Protein AF-A0A221KDC5-F1 (afdb_monomer_lite)

Secondary structure (DSSP, 8-state):
-TTHHHH--TTS-HHHHHHHSTT--HHHHHHHHHTTSS---TTHHHHHHHHT--HHHHHHHHHHHHHHS-HHHHHHHHHHHHHHHS-HHHHHHHHHHHHT--SHHHHHHHHHHHHHHHHHHHHHHHHHHHHHHHTT-

Foldseek 3Di:
DVVCLVPDDPPAAPVVSVVPDPPDDPVVVVVCVVVVSDDDDPCVVVVVVVRVPDVVVLLVLLLVLLVVFALVLLLVLQLVLLPVQDDPVRSVVSNVCSVPDPHSVSSSVSSNVVLVVCCVPPNVVSSNVSSVSSVVD

Radius of gyration: 20.61 Å; chains: 1; bounding box: 42×29×54 Å

Organism: Vitreoscilla filiformis (NCBI:txid63)

pLDDT: mean 82.82, std 13.45, range [44.53, 97.06]

Structure (mmCIF, N/CA/C/O backbone):
data_AF-A0A221KDC5-F1
#
_entry.id   AF-A0A221KDC5-F1
#
loop_
_atom_site.group_PDB
_atom_site.id
_atom_site.type_symbol
_atom_site.label_atom_id
_atom_site.label_alt_id
_atom_site.label_comp_id
_atom_site.label_asym_id
_atom_site.label_entity_id
_atom_site.label_seq_id
_atom_site.pdbx_PDB_ins_code
_atom_site.Cartn_x
_atom_site.Cartn_y
_atom_site.Cartn_z
_atom_site.occupancy
_atom_site.B_iso_or_equiv
_atom_site.auth_seq_id
_atom_site.auth_comp_id
_atom_site.auth_asym_id
_atom_site.auth_atom_id
_atom_site.pdbx_PDB_model_num
ATOM 1 N N . MET A 1 1 ? -16.734 -0.775 35.713 1.00 58.22 1 MET A N 1
ATOM 2 C CA . MET A 1 1 ? -17.643 -1.828 35.189 1.00 58.22 1 MET A CA 1
ATOM 3 C C . MET A 1 1 ? -19.004 -1.351 34.674 1.00 58.22 1 MET A C 1
ATOM 5 O O . MET A 1 1 ? -19.246 -1.497 33.485 1.00 58.22 1 MET A O 1
ATOM 9 N N . ARG A 1 2 ? -19.913 -0.793 35.498 1.00 62.47 2 ARG A N 1
ATOM 10 C CA . ARG A 1 2 ? -21.333 -0.603 35.100 1.00 62.47 2 ARG A CA 1
ATOM 11 C C . ARG A 1 2 ? -21.575 0.329 33.903 1.00 62.47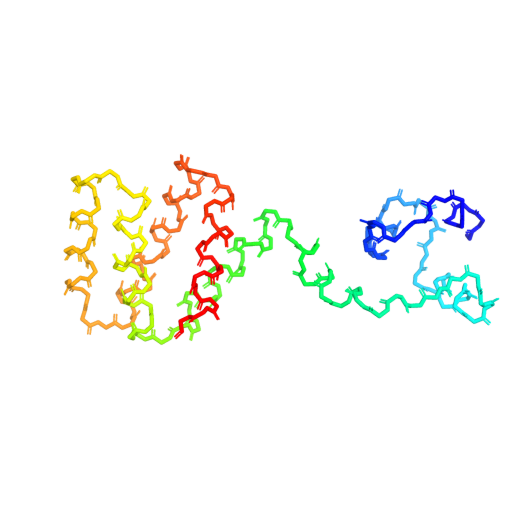 2 ARG A C 1
ATOM 13 O O . ARG A 1 2 ? -22.581 0.180 33.230 1.00 62.47 2 ARG A O 1
ATOM 20 N N . ASN A 1 3 ? -20.657 1.254 33.629 1.00 67.81 3 ASN A N 1
ATOM 21 C CA . ASN A 1 3 ? -20.786 2.176 32.501 1.00 67.81 3 ASN A CA 1
ATOM 22 C C . ASN A 1 3 ? -20.502 1.496 31.148 1.00 67.81 3 ASN A C 1
ATOM 24 O O . ASN A 1 3 ? -21.113 1.847 30.150 1.00 67.81 3 ASN A O 1
ATOM 28 N N . LEU A 1 4 ? -19.627 0.482 31.116 1.00 76.50 4 LEU A N 1
ATOM 29 C CA . LEU A 1 4 ? -19.262 -0.193 29.869 1.00 76.50 4 LEU A CA 1
ATOM 30 C C . LEU A 1 4 ? -20.437 -0.997 29.299 1.00 76.50 4 LEU A C 1
ATOM 32 O O . LEU A 1 4 ? -20.731 -0.879 28.119 1.00 76.50 4 LEU A O 1
ATOM 36 N N . LEU A 1 5 ? -21.165 -1.729 30.147 1.00 76.31 5 LEU A N 1
ATOM 37 C CA . LEU A 1 5 ? -22.351 -2.497 29.736 1.00 76.31 5 LEU A CA 1
ATOM 38 C C . LEU A 1 5 ? -23.483 -1.637 29.160 1.00 76.31 5 LEU A C 1
ATOM 40 O O . LEU A 1 5 ? -24.334 -2.155 28.450 1.00 76.31 5 LEU A O 1
ATOM 44 N N . LEU A 1 6 ? -23.515 -0.341 29.479 1.00 77.25 6 LEU A N 1
ATOM 45 C CA . LEU A 1 6 ? -24.539 0.575 28.973 1.00 77.25 6 LEU A CA 1
ATOM 46 C C . LEU A 1 6 ? -24.206 1.133 27.585 1.00 77.25 6 LEU A C 1
ATOM 48 O O . LEU A 1 6 ? -25.093 1.665 26.926 1.00 77.25 6 LEU A O 1
ATOM 52 N N . VAL A 1 7 ? -22.939 1.065 27.171 1.00 73.88 7 VAL A N 1
ATOM 53 C CA . VAL A 1 7 ? -22.426 1.773 25.987 1.00 73.88 7 VAL A CA 1
ATOM 54 C C . VAL A 1 7 ? -21.859 0.807 24.945 1.00 73.88 7 VAL A C 1
ATOM 56 O O . VAL A 1 7 ? -21.871 1.119 23.757 1.00 73.88 7 VAL A O 1
ATOM 59 N N . ILE A 1 8 ? -21.378 -0.364 25.372 1.00 76.88 8 ILE A N 1
ATOM 60 C CA . ILE A 1 8 ? -20.744 -1.342 24.490 1.00 76.88 8 ILE A CA 1
ATOM 61 C C . ILE A 1 8 ? -21.721 -1.846 23.422 1.00 76.88 8 ILE A C 1
ATOM 63 O O . ILE A 1 8 ? -22.851 -2.236 23.712 1.00 76.88 8 ILE A O 1
ATOM 67 N N . ASN A 1 9 ? -21.259 -1.852 22.175 1.00 76.81 9 ASN A N 1
ATOM 68 C CA . ASN A 1 9 ? -21.937 -2.487 21.055 1.00 76.81 9 ASN A CA 1
ATOM 69 C C . ASN A 1 9 ? -20.924 -3.225 20.166 1.00 76.81 9 ASN A C 1
ATOM 71 O O . ASN A 1 9 ? -19.710 -3.099 20.339 1.00 76.81 9 ASN A O 1
ATOM 75 N N . ASP A 1 10 ? -21.437 -3.998 19.215 1.00 72.25 10 ASP A N 1
ATOM 76 C CA . ASP A 1 10 ? -20.663 -4.787 18.250 1.00 72.25 10 ASP A CA 1
ATOM 77 C C . ASP A 1 10 ? -20.015 -3.949 17.133 1.00 72.25 10 ASP A C 1
ATOM 79 O O . ASP A 1 10 ? -19.211 -4.458 16.355 1.00 72.25 10 ASP A O 1
ATOM 83 N N . SER A 1 11 ? -20.345 -2.658 17.049 1.00 68.88 11 SER A N 1
ATOM 84 C CA . SER A 1 11 ? -19.923 -1.775 15.961 1.00 68.88 11 SER A CA 1
ATOM 85 C C . SER A 1 11 ? -18.513 -1.207 16.152 1.00 68.88 11 SER A C 1
ATOM 87 O O . SER A 1 11 ? -17.970 -0.611 15.224 1.00 68.88 11 SER A O 1
ATOM 89 N N . GLN A 1 12 ? -17.920 -1.354 17.341 1.00 75.62 12 GLN A N 1
ATOM 90 C CA . GLN A 1 12 ? -16.572 -0.871 17.656 1.00 75.62 12 GLN A CA 1
ATOM 91 C C . GLN A 1 12 ? -15.756 -1.948 18.385 1.00 75.62 12 GLN A C 1
ATOM 93 O O . GLN A 1 12 ? -16.302 -2.694 19.204 1.00 75.62 12 GLN A O 1
ATOM 98 N N . PRO A 1 13 ? -14.440 -2.032 18.132 1.00 69.44 13 PRO A N 1
ATOM 99 C CA . PRO A 1 13 ? -13.584 -3.030 18.759 1.00 69.44 13 PRO A CA 1
ATOM 100 C C . PRO A 1 13 ? -13.336 -2.732 20.249 1.00 69.44 13 PRO A C 1
ATOM 102 O O . PRO A 1 13 ? -13.438 -1.601 20.715 1.00 69.44 13 PRO A O 1
ATOM 105 N N . ILE A 1 14 ? -12.968 -3.759 21.021 1.00 74.62 14 ILE A N 1
ATOM 106 C CA . ILE A 1 14 ? -12.848 -3.659 22.490 1.00 74.62 14 ILE A CA 1
ATOM 107 C C . ILE A 1 14 ? -11.828 -2.614 22.975 1.00 74.62 14 ILE A C 1
ATOM 109 O O . ILE A 1 14 ? -12.044 -1.966 23.994 1.00 74.62 14 ILE A O 1
ATOM 113 N N . ASN A 1 15 ? -10.743 -2.412 22.225 1.00 76.50 15 ASN A N 1
ATOM 114 C CA . ASN A 1 15 ? -9.710 -1.417 22.518 1.00 76.50 15 ASN A CA 1
ATOM 115 C C . ASN A 1 15 ? -10.246 0.017 22.414 1.00 76.50 15 ASN A C 1
ATOM 117 O O . ASN A 1 15 ? -9.917 0.849 23.251 1.00 76.50 15 ASN A O 1
ATOM 121 N N . TYR A 1 16 ? -11.130 0.287 21.449 1.00 78.75 16 TYR A N 1
ATOM 122 C CA . TYR A 1 16 ? -11.798 1.584 21.340 1.00 78.75 16 TYR A CA 1
ATOM 123 C C . TYR A 1 16 ? -12.589 1.910 22.612 1.00 78.75 16 TYR A C 1
ATOM 125 O O . TYR A 1 16 ? -12.554 3.038 23.106 1.00 78.75 16 TYR A O 1
ATOM 133 N N . TRP A 1 17 ? -13.283 0.915 23.170 1.00 80.69 17 TRP A N 1
ATOM 134 C CA . TRP A 1 17 ? -14.060 1.097 24.390 1.00 80.69 17 TRP A CA 1
ATOM 135 C C . TRP A 1 17 ? -13.179 1.334 25.614 1.00 80.69 17 TRP A C 1
ATOM 137 O O . TRP A 1 17 ? -13.497 2.234 26.392 1.00 80.69 17 TRP A O 1
ATOM 147 N N . LEU A 1 18 ? -12.072 0.591 25.744 1.00 81.38 18 LEU A N 1
ATOM 148 C CA . LEU A 1 18 ? -11.077 0.767 26.810 1.00 81.38 18 LEU A CA 1
ATOM 149 C C . LEU A 1 18 ? -10.495 2.190 26.835 1.00 81.38 18 LEU A C 1
ATOM 151 O O . LEU A 1 18 ? -10.356 2.762 27.914 1.00 81.38 18 LEU A O 1
ATOM 155 N N . ASP A 1 19 ? -10.250 2.789 25.667 1.00 79.75 19 ASP A N 1
ATOM 156 C CA . ASP A 1 19 ? -9.761 4.172 25.566 1.00 79.75 19 ASP A CA 1
ATOM 157 C C . ASP A 1 19 ? -10.863 5.221 25.799 1.00 79.75 19 ASP A C 1
ATOM 159 O O . ASP A 1 19 ? -10.620 6.296 26.356 1.00 79.75 19 ASP A O 1
ATOM 163 N N . SER A 1 20 ? -12.094 4.929 25.372 1.00 77.50 20 SER A N 1
ATOM 164 C CA . SER A 1 20 ? -13.199 5.898 25.372 1.00 77.50 20 SER A CA 1
ATOM 165 C C . SER A 1 20 ? -13.897 6.036 26.726 1.00 77.50 20 SER A C 1
ATOM 167 O O . SER A 1 20 ? -14.471 7.086 27.031 1.00 77.50 20 SER A O 1
ATOM 169 N N . VAL A 1 21 ? -13.873 4.995 27.561 1.00 79.81 21 VAL A N 1
ATOM 170 C CA . VAL A 1 21 ? -14.565 4.984 28.854 1.00 79.81 21 VAL A CA 1
ATOM 171 C C . VAL A 1 21 ? -13.540 5.075 29.979 1.00 79.81 21 VAL A C 1
ATOM 173 O O . VAL A 1 21 ? -12.708 4.199 30.178 1.00 79.81 21 VAL A O 1
ATOM 176 N N . ARG A 1 22 ? -13.605 6.144 30.777 1.00 75.31 22 ARG A N 1
ATOM 177 C CA . ARG A 1 22 ? -12.674 6.317 31.901 1.00 75.31 22 ARG A CA 1
ATOM 178 C C . ARG A 1 22 ? -12.931 5.286 33.002 1.00 75.31 22 ARG A C 1
ATOM 180 O O . ARG A 1 22 ? -14.061 5.148 33.472 1.00 75.31 22 ARG A O 1
ATOM 187 N N . GLY A 1 23 ? -11.858 4.654 33.480 1.00 75.38 23 GLY A N 1
ATOM 188 C CA . GLY A 1 23 ? -11.887 3.776 34.656 1.00 75.38 23 GLY A CA 1
ATOM 189 C C . GLY A 1 23 ? -12.315 2.337 34.367 1.00 75.38 23 GLY A C 1
ATOM 190 O O . GLY A 1 23 ? -12.896 1.694 35.241 1.00 75.38 23 GLY A O 1
ATOM 191 N N . ILE A 1 24 ? -12.065 1.852 33.152 1.00 80.94 24 ILE A N 1
ATOM 192 C CA . ILE A 1 24 ? -12.119 0.428 32.816 1.00 80.94 24 ILE A CA 1
ATOM 193 C C . ILE A 1 24 ? -10.737 -0.072 32.404 1.00 80.94 24 ILE A C 1
ATOM 195 O O . ILE A 1 24 ? -9.913 0.676 31.886 1.00 80.94 24 ILE A O 1
ATOM 199 N N . SER A 1 25 ? -10.500 -1.343 32.682 1.00 79.69 25 SER A N 1
ATOM 200 C CA . SER A 1 25 ? -9.266 -2.079 32.443 1.00 79.69 25 SER A CA 1
ATOM 201 C C . SER A 1 25 ? -9.572 -3.400 31.739 1.00 79.69 25 SER A C 1
ATOM 203 O O . SER A 1 25 ? -10.722 -3.836 31.692 1.00 79.69 25 SER A O 1
ATOM 205 N N . GLU A 1 26 ? -8.545 -4.066 31.216 1.00 78.38 26 GLU A N 1
ATOM 206 C CA . GLU A 1 26 ? -8.683 -5.397 30.605 1.00 78.38 26 GLU A CA 1
ATOM 207 C C . GLU A 1 26 ? -9.295 -6.416 31.579 1.00 78.38 26 GLU A C 1
ATOM 209 O O . GLU A 1 26 ? -10.191 -7.167 31.202 1.00 78.38 26 GLU A O 1
ATOM 214 N N . SER A 1 27 ? -8.935 -6.337 32.864 1.00 79.19 27 SER A N 1
ATOM 215 C CA . SER A 1 27 ? -9.505 -7.166 33.933 1.00 79.19 27 SER A CA 1
ATOM 216 C C . SER A 1 27 ? -11.026 -7.029 34.060 1.00 79.19 27 SER A C 1
ATOM 218 O O . SER A 1 27 ? -11.706 -7.963 34.489 1.00 79.19 27 SER A O 1
ATOM 220 N N . ASP A 1 28 ? -11.587 -5.869 33.700 1.00 82.12 28 ASP A N 1
ATOM 221 C CA . ASP A 1 28 ? -13.034 -5.675 33.702 1.00 82.12 28 ASP A CA 1
ATOM 222 C C . ASP A 1 28 ? -13.706 -6.442 32.551 1.00 82.12 28 ASP A C 1
ATOM 224 O O . ASP A 1 28 ? -14.826 -6.920 32.707 1.00 82.12 28 ASP A O 1
ATOM 228 N N . ILE A 1 29 ? -13.033 -6.587 31.407 1.00 82.19 29 ILE A N 1
ATOM 229 C CA . ILE A 1 29 ? -13.537 -7.342 30.252 1.00 82.19 29 ILE A CA 1
ATOM 230 C C . ILE A 1 29 ? -13.586 -8.834 30.572 1.00 82.19 29 ILE A C 1
ATOM 232 O O . ILE A 1 29 ? -14.600 -9.483 30.311 1.00 82.19 29 ILE A O 1
ATOM 236 N N . ASP A 1 30 ? -12.532 -9.352 31.203 1.00 83.00 30 ASP A N 1
ATOM 237 C CA . ASP A 1 30 ? -12.455 -10.753 31.626 1.00 83.00 30 ASP A CA 1
ATOM 238 C C . ASP A 1 30 ? -13.584 -11.110 32.596 1.00 83.00 30 ASP A C 1
ATOM 240 O O . ASP A 1 30 ? -14.217 -12.160 32.470 1.00 83.00 30 ASP A O 1
ATOM 244 N N . LEU A 1 31 ? -13.899 -10.208 33.530 1.00 84.31 31 LEU A N 1
ATOM 245 C CA . LEU A 1 31 ? -15.028 -10.377 34.442 1.00 84.31 31 LEU A CA 1
ATOM 246 C C . LEU A 1 31 ? -16.375 -10.396 33.709 1.00 84.31 31 LEU A C 1
ATOM 248 O O . LEU A 1 31 ? -17.240 -11.193 34.066 1.00 84.31 31 LEU A O 1
ATOM 252 N N . LEU A 1 32 ? -16.572 -9.557 32.688 1.00 84.06 32 LEU A N 1
ATOM 253 C CA . LEU A 1 32 ? -17.822 -9.537 31.916 1.00 84.06 32 LEU A CA 1
ATOM 254 C C . LEU A 1 32 ? -18.006 -10.804 31.074 1.00 84.06 32 LEU A C 1
ATOM 256 O O . LEU A 1 32 ? -19.123 -11.316 30.995 1.00 84.06 32 LEU A O 1
ATOM 260 N N . LEU A 1 33 ? -16.923 -11.328 30.496 1.00 83.94 33 LEU A N 1
ATOM 261 C CA . LEU A 1 33 ? -16.918 -12.613 29.793 1.00 83.94 33 LEU A CA 1
ATOM 262 C C . LEU A 1 33 ? -17.201 -13.768 30.757 1.00 83.94 33 LEU A C 1
ATOM 264 O O . LEU A 1 33 ? -18.064 -14.600 30.487 1.00 83.94 33 LEU A O 1
ATOM 268 N N . ALA A 1 34 ? -16.531 -13.791 31.913 1.00 84.50 34 ALA A N 1
ATOM 269 C CA . ALA A 1 34 ? -16.738 -14.813 32.938 1.00 84.50 34 ALA A CA 1
ATOM 270 C C . ALA A 1 34 ? -18.170 -14.805 33.501 1.00 84.50 34 ALA A C 1
ATOM 272 O O . ALA A 1 34 ? -18.688 -15.848 33.896 1.00 84.50 34 ALA A O 1
ATOM 273 N N . GLN A 1 35 ? -18.817 -13.637 33.525 1.00 86.50 35 GLN A N 1
ATOM 274 C CA . GLN A 1 35 ? -20.213 -13.475 33.935 1.00 86.50 35 GLN A CA 1
ATOM 275 C C . GLN A 1 35 ? -21.221 -13.684 32.793 1.00 86.50 35 GLN A C 1
ATOM 277 O O . GLN A 1 35 ? -22.423 -13.607 33.044 1.00 86.50 35 GLN A O 1
ATOM 282 N N . GLY A 1 36 ? -20.767 -13.940 31.560 1.00 83.00 36 GLY A N 1
ATOM 283 C CA . GLY A 1 36 ? -21.634 -14.129 30.391 1.00 83.00 36 GLY A CA 1
ATOM 284 C C . GLY A 1 36 ? -22.433 -12.881 30.004 1.00 83.00 36 GLY A C 1
ATOM 285 O O . GLY A 1 36 ? -23.490 -12.988 29.391 1.00 83.00 36 GLY A O 1
ATOM 286 N N . LEU A 1 37 ? -21.967 -11.693 30.399 1.00 82.50 37 LEU A N 1
ATOM 287 C CA . LEU A 1 37 ? -22.637 -10.421 30.106 1.00 82.50 37 LEU A CA 1
ATOM 288 C C . LEU A 1 37 ? -22.275 -9.877 28.719 1.00 82.50 37 LEU A C 1
ATOM 290 O O . LEU A 1 37 ? -22.975 -9.013 28.197 1.00 82.50 37 LEU A O 1
ATOM 294 N N . ILE A 1 38 ? -21.182 -10.377 28.144 1.00 81.06 38 ILE A N 1
ATOM 295 C CA . ILE A 1 38 ? -20.745 -10.135 26.770 1.00 81.06 38 ILE A CA 1
ATOM 296 C C . ILE A 1 38 ? -20.231 -11.451 26.184 1.00 81.06 38 ILE A C 1
ATOM 298 O O . ILE A 1 38 ? -19.769 -12.319 26.924 1.00 81.06 38 ILE A O 1
ATOM 302 N N . GLU A 1 39 ? -20.262 -11.580 24.860 1.00 79.31 39 GLU A N 1
ATOM 303 C CA . GLU A 1 39 ? -19.739 -12.748 24.150 1.00 79.31 39 GLU A CA 1
ATOM 304 C C . GLU A 1 39 ? -18.749 -12.326 23.055 1.00 79.31 39 GLU A C 1
ATOM 306 O O . GLU A 1 39 ? -18.917 -11.271 22.430 1.00 79.31 39 GLU A O 1
ATOM 311 N N . PRO A 1 40 ? -17.707 -13.133 22.793 1.00 70.69 40 PRO A N 1
ATOM 312 C CA . PRO A 1 40 ? -16.821 -12.902 21.667 1.00 70.69 40 PRO A CA 1
ATOM 313 C C . PRO A 1 40 ? -17.575 -13.169 20.360 1.00 70.69 40 PRO A C 1
ATOM 315 O O . PRO A 1 40 ? -17.910 -14.305 20.030 1.00 70.69 40 PRO A O 1
ATOM 318 N N . VAL A 1 41 ? -17.820 -12.114 19.585 1.00 69.75 41 VAL A N 1
ATOM 319 C CA . VAL A 1 41 ? -18.426 -12.245 18.257 1.00 69.75 41 VAL A CA 1
ATOM 320 C C . VAL A 1 41 ? -17.383 -12.825 17.297 1.00 69.75 41 VAL A C 1
ATOM 322 O O . VAL A 1 41 ? -16.386 -12.172 16.971 1.00 69.75 41 VAL A O 1
ATOM 325 N N . ALA A 1 42 ? -17.606 -14.059 16.837 1.00 54.81 42 ALA A N 1
ATOM 326 C CA . ALA A 1 42 ? -16.795 -14.706 15.808 1.00 54.81 42 ALA A CA 1
ATOM 327 C C . ALA A 1 42 ? -16.914 -13.914 14.491 1.00 54.81 42 ALA A C 1
ATOM 329 O O . ALA A 1 42 ? -17.902 -14.003 13.769 1.00 54.81 42 ALA A O 1
ATOM 330 N N . GLY A 1 43 ? -15.917 -13.066 14.237 1.00 53.66 43 GLY A N 1
ATOM 331 C CA . GLY A 1 43 ? -15.916 -12.032 13.194 1.00 53.66 43 GLY A CA 1
ATOM 332 C C . GLY A 1 43 ? -15.138 -10.781 13.617 1.00 53.66 43 GLY A C 1
ATOM 333 O O . GLY A 1 43 ? -14.591 -10.067 12.775 1.00 53.66 43 GLY A O 1
ATOM 334 N N . ALA A 1 44 ? -14.981 -10.576 14.930 1.00 51.53 44 ALA A N 1
ATOM 335 C CA . ALA A 1 44 ? -14.221 -9.476 15.515 1.00 51.53 44 ALA A CA 1
ATOM 336 C C . ALA A 1 44 ? -12.720 -9.512 15.185 1.00 51.53 44 ALA A C 1
ATOM 338 O O . ALA A 1 44 ? -12.057 -8.492 15.296 1.00 51.53 44 ALA A O 1
ATOM 339 N N . GLU A 1 45 ? -12.159 -10.645 14.763 1.00 48.88 45 GLU A N 1
ATOM 340 C CA . GLU A 1 45 ? -10.738 -10.751 14.396 1.00 48.88 45 GLU A CA 1
ATOM 341 C C . GLU A 1 45 ? -10.457 -10.214 12.984 1.00 48.88 45 GLU A C 1
ATOM 343 O O . GLU A 1 45 ? -9.465 -9.520 12.758 1.00 48.88 45 GLU A O 1
ATOM 348 N N . VAL A 1 46 ? -11.405 -10.420 12.064 1.00 47.47 46 VAL A N 1
ATOM 349 C CA . VAL A 1 46 ? -11.412 -9.790 10.734 1.00 47.47 46 VAL A CA 1
ATOM 350 C C . VAL A 1 46 ? -11.736 -8.299 10.872 1.00 47.47 46 VAL A C 1
ATOM 352 O O . VAL A 1 46 ? -11.073 -7.462 10.264 1.00 47.47 46 VAL A O 1
ATOM 355 N N . ALA A 1 47 ? -12.683 -7.943 11.748 1.00 46.72 47 ALA A N 1
ATOM 356 C CA . ALA A 1 47 ? -12.983 -6.549 12.064 1.00 46.72 47 ALA A CA 1
ATOM 357 C C . ALA A 1 47 ? -11.837 -5.847 12.815 1.00 46.72 47 ALA A C 1
ATOM 359 O O . ALA A 1 47 ? -11.614 -4.674 12.570 1.00 46.72 47 ALA A O 1
ATOM 360 N N . ARG A 1 48 ? -11.053 -6.530 13.665 1.00 47.97 48 ARG A N 1
ATOM 361 C CA . ARG A 1 48 ? -9.846 -5.978 14.318 1.00 47.97 48 ARG A CA 1
ATOM 362 C C . ARG A 1 48 ? -8.745 -5.667 13.310 1.00 47.97 48 ARG A C 1
ATOM 364 O O . ARG A 1 48 ? -8.109 -4.629 13.443 1.00 47.97 48 ARG A O 1
ATOM 371 N N . HIS A 1 49 ? -8.564 -6.512 12.294 1.00 46.78 49 HIS A N 1
ATOM 372 C CA . HIS A 1 49 ? -7.650 -6.224 11.184 1.00 46.78 49 HIS A CA 1
ATOM 373 C C . HIS A 1 49 ? -8.096 -5.013 10.350 1.00 46.78 49 HIS A C 1
ATOM 375 O O . HIS A 1 49 ? -7.252 -4.282 9.845 1.00 46.78 49 HIS A O 1
ATOM 381 N N . LEU A 1 50 ? -9.407 -4.776 10.230 1.00 48.88 50 LEU A N 1
ATOM 382 C CA . LEU A 1 50 ? -9.969 -3.651 9.473 1.00 48.88 50 LEU A CA 1
ATOM 383 C C . LEU A 1 50 ? -10.123 -2.360 10.307 1.00 48.88 50 LEU A C 1
ATOM 385 O O . LEU A 1 50 ? -10.008 -1.266 9.767 1.00 48.88 50 LEU A O 1
ATOM 389 N N . ALA A 1 51 ? -10.363 -2.467 11.616 1.00 44.53 51 ALA A N 1
ATOM 390 C CA . ALA A 1 51 ? -10.630 -1.350 12.529 1.00 44.53 51 ALA A CA 1
ATOM 391 C C . ALA A 1 51 ? -9.361 -0.757 13.158 1.00 44.53 51 ALA A C 1
ATOM 393 O O . ALA A 1 51 ? -9.422 0.303 13.775 1.00 44.53 51 ALA A O 1
ATOM 394 N N . HIS A 1 52 ? -8.203 -1.403 12.984 1.00 47.03 52 HIS A N 1
ATOM 395 C CA . HIS A 1 52 ? -6.917 -0.807 13.342 1.00 47.03 52 HIS A CA 1
ATOM 396 C C . HIS A 1 52 ? -6.446 0.260 12.350 1.00 47.03 52 HIS A C 1
ATOM 398 O O . HIS A 1 52 ? -5.379 0.811 12.583 1.00 47.03 52 HIS A O 1
ATOM 404 N N . ALA A 1 53 ? -7.203 0.570 11.291 1.00 54.16 53 ALA A N 1
ATOM 405 C CA . ALA A 1 53 ? -6.896 1.578 10.274 1.00 54.16 53 ALA A CA 1
ATOM 406 C C . ALA A 1 53 ? -7.048 3.017 10.810 1.00 54.16 53 ALA A C 1
ATOM 408 O O . ALA A 1 53 ? -7.914 3.789 10.391 1.00 54.16 53 ALA A O 1
ATOM 409 N N . THR A 1 54 ? -6.215 3.399 11.777 1.00 61.16 54 THR A N 1
ATOM 410 C CA . THR A 1 54 ? -5.897 4.812 11.959 1.00 61.16 54 THR A CA 1
ATOM 411 C C . THR A 1 54 ? -5.009 5.253 10.788 1.00 61.16 54 THR A C 1
ATOM 413 O O . THR A 1 54 ? -4.262 4.448 10.234 1.00 61.16 54 THR A O 1
ATOM 416 N N . PRO A 1 55 ? -5.041 6.531 10.376 1.00 60.25 55 PRO A N 1
ATOM 417 C CA . PRO A 1 55 ? -4.181 7.011 9.293 1.00 60.25 55 PRO A CA 1
ATOM 418 C C . PRO A 1 55 ? -2.690 6.679 9.486 1.00 60.25 55 PRO A C 1
ATOM 420 O O . PRO A 1 55 ? -1.969 6.457 8.512 1.00 60.25 55 PRO A O 1
ATOM 423 N N . ASP A 1 56 ? -2.239 6.611 10.741 1.00 70.75 56 ASP A N 1
ATOM 424 C CA . ASP A 1 56 ? -0.858 6.296 11.099 1.00 70.75 56 ASP A CA 1
ATOM 425 C C . ASP A 1 56 ? -0.518 4.803 10.955 1.00 70.75 56 ASP A C 1
ATOM 427 O O . ASP A 1 56 ? 0.602 4.474 10.551 1.00 70.75 56 ASP A O 1
ATOM 431 N N . SER A 1 57 ? -1.460 3.891 11.221 1.00 79.25 57 SER A N 1
ATOM 432 C CA . SER A 1 57 ? -1.238 2.448 11.060 1.00 79.25 57 SER A CA 1
ATOM 433 C C . SER A 1 57 ? -1.280 2.020 9.592 1.00 79.25 57 SER A C 1
ATOM 435 O O . SER A 1 57 ? -0.402 1.270 9.170 1.00 79.25 57 SER A O 1
ATOM 437 N N . ASP A 1 58 ? -2.206 2.566 8.793 1.00 84.25 58 ASP A N 1
ATOM 438 C CA . ASP A 1 58 ? -2.272 2.340 7.342 1.00 84.25 58 ASP A CA 1
ATOM 439 C C . ASP A 1 58 ? -0.957 2.793 6.685 1.00 84.25 58 ASP A C 1
ATOM 441 O O . ASP A 1 58 ? -0.364 2.103 5.855 1.00 84.25 58 ASP A O 1
ATOM 445 N N . TRP A 1 59 ? -0.440 3.950 7.107 1.00 85.38 59 TRP A N 1
ATOM 446 C CA . TRP A 1 59 ? 0.830 4.483 6.625 1.00 85.38 59 TRP A CA 1
ATOM 447 C C . TRP A 1 59 ? 2.028 3.593 6.981 1.00 85.38 59 TRP A C 1
ATOM 449 O O . TRP A 1 59 ? 2.897 3.354 6.137 1.00 85.38 59 TRP A O 1
ATOM 459 N N . ALA A 1 60 ? 2.092 3.098 8.220 1.00 87.62 60 ALA A N 1
ATOM 460 C CA . ALA A 1 60 ? 3.139 2.174 8.650 1.00 87.62 60 ALA A CA 1
ATOM 461 C C . ALA A 1 60 ? 3.055 0.838 7.893 1.00 87.62 60 ALA A C 1
ATOM 463 O O . ALA A 1 60 ? 4.070 0.347 7.394 1.00 87.62 60 ALA A O 1
ATOM 464 N N . GLN A 1 61 ? 1.844 0.301 7.734 1.00 89.81 61 GLN A N 1
ATOM 465 C CA . GLN A 1 61 ? 1.586 -0.945 7.022 1.00 89.81 61 GLN A CA 1
ATOM 466 C C . GLN A 1 61 ? 1.969 -0.849 5.544 1.00 89.81 61 GLN A C 1
ATOM 468 O O . GLN A 1 61 ? 2.640 -1.744 5.034 1.00 89.81 61 GLN A O 1
ATOM 473 N N . ALA A 1 62 ? 1.613 0.243 4.860 1.00 92.62 62 ALA A N 1
ATOM 474 C CA . ALA A 1 62 ? 1.991 0.462 3.466 1.00 92.62 62 ALA A CA 1
ATOM 475 C C . ALA A 1 62 ? 3.515 0.439 3.282 1.00 92.62 62 ALA A C 1
ATOM 477 O O . ALA A 1 62 ? 4.022 -0.234 2.385 1.00 92.62 62 ALA A O 1
ATOM 478 N N . LYS A 1 63 ? 4.263 1.121 4.161 1.00 94.12 63 LYS A N 1
ATOM 479 C CA . LYS A 1 63 ? 5.733 1.113 4.103 1.00 94.12 63 LYS A CA 1
ATOM 480 C C . LYS A 1 63 ? 6.320 -0.267 4.352 1.00 94.12 63 LYS A C 1
ATOM 482 O O . LYS A 1 63 ? 7.292 -0.632 3.695 1.00 94.12 63 LYS A O 1
ATOM 487 N N . GLN A 1 64 ? 5.760 -1.007 5.303 1.00 92.94 64 GLN A N 1
ATOM 488 C CA . GLN A 1 64 ? 6.225 -2.351 5.611 1.00 92.94 64 GLN A CA 1
ATOM 489 C C . GLN A 1 64 ? 5.964 -3.305 4.442 1.00 92.94 64 GLN A C 1
ATOM 491 O O . GLN A 1 64 ? 6.894 -3.961 3.986 1.00 92.94 64 GLN A O 1
ATOM 496 N N . LEU A 1 65 ? 4.762 -3.277 3.859 1.00 95.00 65 LEU A N 1
ATOM 497 C CA . LEU A 1 65 ? 4.439 -4.065 2.669 1.00 95.00 65 LEU A CA 1
ATOM 498 C C . LEU A 1 65 ? 5.355 -3.733 1.488 1.00 95.00 65 LEU A C 1
ATOM 500 O O . LEU A 1 65 ? 5.831 -4.655 0.838 1.00 95.00 65 LEU A O 1
ATOM 504 N N . ILE A 1 66 ? 5.678 -2.461 1.227 1.00 96.31 66 ILE A N 1
ATOM 505 C CA . ILE A 1 66 ? 6.659 -2.096 0.183 1.00 96.31 66 ILE A CA 1
ATOM 506 C C . ILE A 1 66 ? 8.013 -2.786 0.423 1.00 96.31 66 ILE A C 1
ATOM 508 O O . ILE A 1 66 ? 8.658 -3.248 -0.521 1.00 96.31 66 ILE A O 1
ATOM 512 N N . ASN A 1 67 ? 8.465 -2.849 1.676 1.00 94.56 67 ASN A N 1
ATOM 513 C CA . ASN A 1 67 ? 9.750 -3.455 2.014 1.00 94.56 67 ASN A CA 1
ATOM 514 C C . ASN A 1 67 ? 9.714 -4.984 1.889 1.00 94.56 67 ASN A C 1
ATOM 516 O O . ASN A 1 67 ? 10.670 -5.568 1.374 1.00 94.56 67 ASN A O 1
ATOM 520 N N . ASP A 1 68 ? 8.608 -5.606 2.290 1.00 93.00 68 ASP A N 1
ATOM 521 C CA . ASP A 1 68 ? 8.452 -7.062 2.317 1.00 93.00 68 ASP A CA 1
ATOM 522 C C . ASP A 1 68 ? 8.091 -7.643 0.936 1.00 93.00 68 ASP A C 1
ATOM 524 O O . ASP A 1 68 ? 8.436 -8.785 0.630 1.00 93.00 68 ASP A O 1
ATOM 528 N N . THR A 1 69 ? 7.459 -6.849 0.063 1.00 94.81 69 THR A N 1
ATOM 529 C CA . THR A 1 69 ? 7.066 -7.277 -1.288 1.00 94.81 69 THR A CA 1
ATOM 530 C C . THR A 1 69 ? 8.300 -7.530 -2.161 1.00 94.81 69 THR A C 1
ATOM 532 O O . THR A 1 69 ? 9.254 -6.740 -2.201 1.00 94.81 69 THR A O 1
ATOM 535 N N . GLY A 1 70 ? 8.285 -8.655 -2.881 1.00 92.69 70 GLY A N 1
ATOM 536 C CA . GLY A 1 70 ? 9.331 -9.031 -3.832 1.00 92.69 70 GLY A CA 1
ATOM 537 C C . GLY A 1 70 ? 9.356 -8.136 -5.076 1.00 92.69 70 GLY A C 1
ATOM 538 O O . GLY A 1 70 ? 8.373 -7.483 -5.411 1.00 92.69 70 GLY A O 1
ATOM 539 N N . TYR A 1 71 ? 10.483 -8.131 -5.796 1.00 94.12 71 TYR A N 1
ATOM 540 C CA . TYR A 1 71 ? 10.699 -7.248 -6.952 1.00 94.12 71 TYR A CA 1
ATOM 541 C C . TYR A 1 71 ? 9.591 -7.336 -8.013 1.00 94.12 71 TYR A C 1
ATOM 543 O O . TYR A 1 71 ? 9.045 -6.309 -8.398 1.00 94.12 71 TYR A O 1
ATOM 551 N N . VAL A 1 72 ? 9.249 -8.551 -8.458 1.00 95.19 72 VAL A N 1
ATOM 552 C CA . VAL A 1 72 ? 8.278 -8.772 -9.546 1.00 95.19 72 VAL A CA 1
ATOM 553 C C . VAL A 1 72 ? 6.888 -8.270 -9.151 1.00 95.19 72 VAL A C 1
ATOM 555 O O . VAL A 1 72 ? 6.310 -7.449 -9.853 1.00 95.19 72 VAL A O 1
ATOM 558 N N . ALA A 1 73 ? 6.401 -8.678 -7.977 1.00 94.50 73 ALA A N 1
ATOM 559 C CA . ALA A 1 73 ? 5.105 -8.248 -7.458 1.00 94.50 73 ALA A CA 1
ATOM 560 C C . ALA A 1 73 ? 5.031 -6.721 -7.279 1.00 94.50 73 ALA A C 1
ATOM 562 O O . ALA A 1 73 ? 4.063 -6.084 -7.692 1.00 94.50 73 ALA A O 1
ATOM 563 N N . LEU A 1 74 ? 6.082 -6.104 -6.724 1.00 96.06 74 LEU A N 1
ATOM 564 C CA . LEU A 1 74 ? 6.128 -4.653 -6.544 1.00 96.06 74 LEU A CA 1
ATOM 565 C C . LEU A 1 74 ? 6.159 -3.914 -7.892 1.00 96.06 74 LEU A C 1
ATOM 567 O O . LEU A 1 74 ? 5.513 -2.878 -8.039 1.00 96.06 74 LEU A O 1
ATOM 571 N N . TYR A 1 75 ? 6.876 -4.451 -8.880 1.00 96.31 75 TYR A N 1
ATOM 572 C CA . TYR A 1 75 ? 6.959 -3.894 -10.230 1.00 96.31 75 TYR A CA 1
ATOM 573 C C . TYR A 1 75 ? 5.588 -3.893 -10.913 1.00 96.31 75 TYR A C 1
ATOM 575 O O . TYR A 1 75 ? 5.156 -2.862 -11.439 1.00 96.31 75 TYR A O 1
ATOM 583 N N . ASP A 1 76 ? 4.880 -5.021 -10.854 1.00 95.75 76 ASP A N 1
ATOM 584 C CA . ASP A 1 76 ? 3.562 -5.178 -11.467 1.00 95.75 76 ASP A CA 1
ATOM 585 C C . ASP A 1 76 ? 2.535 -4.245 -10.817 1.00 95.75 76 ASP A C 1
ATOM 587 O O . ASP A 1 76 ? 1.813 -3.523 -11.516 1.00 95.75 76 ASP A O 1
ATOM 591 N N . VAL A 1 77 ? 2.522 -4.180 -9.480 1.00 95.94 77 VAL A N 1
ATOM 592 C CA . VAL A 1 77 ? 1.629 -3.282 -8.738 1.00 95.94 77 VAL A CA 1
ATOM 593 C C . VAL A 1 77 ? 1.907 -1.826 -9.093 1.00 95.94 77 VAL A C 1
ATOM 595 O O . VAL A 1 77 ? 0.973 -1.112 -9.447 1.00 95.94 77 VAL A O 1
ATOM 598 N N . LEU A 1 78 ? 3.159 -1.360 -9.051 1.00 95.06 78 LEU A N 1
ATOM 599 C CA . LEU A 1 78 ? 3.479 0.037 -9.373 1.00 95.06 78 LEU A CA 1
ATOM 600 C C . LEU A 1 78 ? 3.134 0.381 -10.826 1.00 95.06 78 LEU A C 1
ATOM 602 O O . LEU A 1 78 ? 2.595 1.456 -11.091 1.00 95.06 78 LEU A O 1
ATOM 606 N N . THR A 1 79 ? 3.375 -0.538 -11.760 1.00 93.62 79 THR A N 1
ATOM 607 C CA . THR A 1 79 ? 3.032 -0.343 -13.174 1.00 93.62 79 THR A CA 1
ATOM 608 C C . THR A 1 79 ? 1.522 -0.198 -13.372 1.00 93.62 79 THR A C 1
ATOM 610 O O . THR A 1 79 ? 1.076 0.699 -14.095 1.00 93.62 79 THR A O 1
ATOM 613 N N . ALA A 1 80 ? 0.719 -1.039 -12.713 1.00 91.88 80 ALA A N 1
ATOM 614 C CA . ALA A 1 80 ? -0.739 -0.961 -12.762 1.00 91.88 80 ALA A CA 1
ATOM 615 C C . ALA A 1 80 ? -1.270 0.310 -12.074 1.00 91.88 80 ALA A C 1
ATOM 617 O O . ALA A 1 80 ? -2.057 1.062 -12.654 1.00 91.88 80 ALA A O 1
ATOM 618 N N . GLN A 1 81 ? -0.790 0.594 -10.863 1.00 90.44 81 GLN A N 1
ATOM 619 C CA . GLN A 1 81 ? -1.227 1.724 -10.039 1.00 90.44 81 GLN A CA 1
ATOM 620 C C . GLN A 1 81 ? -0.858 3.075 -10.660 1.00 90.44 81 GLN A C 1
ATOM 622 O O . GLN A 1 81 ? -1.663 4.007 -10.646 1.00 90.44 81 GLN A O 1
ATOM 627 N N . GLY A 1 82 ? 0.313 3.170 -11.295 1.00 86.31 82 GLY A N 1
ATOM 628 C CA . GLY A 1 82 ? 0.744 4.356 -12.029 1.00 86.31 82 GLY A CA 1
ATOM 629 C C . GLY A 1 82 ? -0.183 4.727 -13.187 1.00 86.31 82 GLY A C 1
ATOM 630 O O . GLY A 1 82 ? -0.375 5.908 -13.462 1.00 86.31 82 GLY A O 1
ATOM 631 N N . ARG A 1 83 ? -0.804 3.741 -13.844 1.00 85.06 83 ARG A N 1
ATOM 632 C CA . ARG A 1 83 ? -1.793 3.983 -14.909 1.00 85.06 83 ARG A CA 1
ATOM 633 C C . ARG A 1 83 ? -3.169 4.359 -14.362 1.00 85.06 83 ARG A C 1
ATOM 635 O O . ARG A 1 83 ? -3.892 5.089 -15.031 1.00 85.06 83 ARG A O 1
ATOM 642 N N . GLN A 1 84 ? -3.526 3.857 -13.180 1.00 85.62 84 GLN A N 1
ATOM 643 C CA . GLN A 1 84 ? -4.847 4.049 -12.579 1.00 85.62 84 GLN A CA 1
ATOM 644 C C . GLN A 1 84 ? -4.978 5.386 -11.835 1.00 85.62 84 GLN A C 1
ATOM 646 O O . GLN A 1 84 ? -5.988 6.070 -11.981 1.00 85.62 84 GLN A O 1
ATOM 651 N N . HIS A 1 85 ? -3.975 5.759 -11.035 1.00 79.38 85 HIS A N 1
ATOM 652 C CA . HIS A 1 85 ? -4.077 6.887 -10.100 1.00 79.38 85 HIS A CA 1
ATOM 653 C C . HIS A 1 85 ? -3.455 8.188 -10.606 1.00 79.38 85 HIS A C 1
ATOM 655 O O . HIS A 1 85 ? -3.681 9.239 -10.008 1.00 79.38 85 HIS A O 1
ATOM 661 N N . LEU A 1 86 ? -2.668 8.158 -11.681 1.00 84.25 86 LEU A N 1
ATOM 662 C CA . LEU A 1 86 ? -2.013 9.349 -12.218 1.00 84.25 86 LEU A CA 1
ATOM 663 C C . LEU A 1 86 ? -2.662 9.783 -13.535 1.00 84.25 86 LEU A C 1
ATOM 665 O O . LEU A 1 86 ? -3.087 8.962 -14.343 1.00 84.25 86 LEU A O 1
ATOM 669 N N . SER A 1 87 ? -2.686 11.093 -13.797 1.00 85.00 87 SER A N 1
ATOM 670 C CA . SER A 1 87 ? -3.078 11.619 -15.112 1.00 85.00 87 SER A CA 1
ATOM 671 C C . SER A 1 87 ? -2.195 11.028 -16.214 1.00 85.00 87 SER A C 1
ATOM 673 O O . SER A 1 87 ? -1.011 10.802 -15.976 1.00 85.00 87 SER A O 1
ATOM 675 N N . LEU A 1 88 ? -2.719 10.886 -17.436 1.00 85.12 88 LEU A N 1
ATOM 676 C CA . LEU A 1 88 ? -2.060 10.194 -18.558 1.00 85.12 88 LEU A CA 1
ATOM 677 C C . LEU A 1 88 ? -0.549 10.482 -18.698 1.00 85.12 88 LEU A C 1
ATOM 679 O O . LEU A 1 88 ? 0.258 9.557 -18.751 1.00 85.12 88 LEU A O 1
ATOM 683 N N . MET A 1 89 ? -0.153 11.760 -18.694 1.00 87.44 89 MET A N 1
ATOM 684 C CA . MET 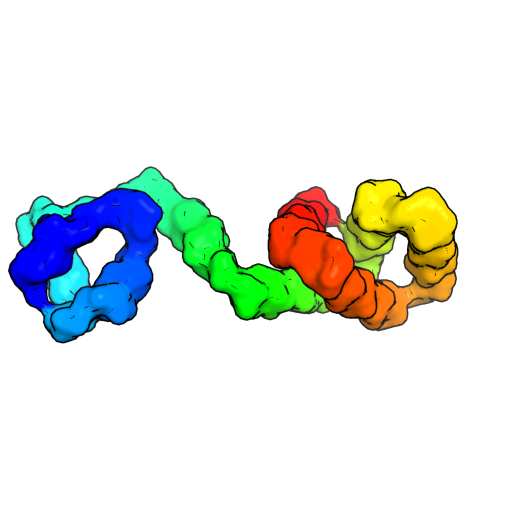A 1 89 ? 1.256 12.162 -18.819 1.00 87.44 89 MET A CA 1
ATOM 685 C C . MET A 1 89 ? 2.105 11.784 -17.594 1.00 87.44 89 MET A C 1
ATOM 687 O O . MET A 1 89 ? 3.232 11.313 -17.741 1.00 87.44 89 MET A O 1
ATOM 691 N N . LYS A 1 90 ? 1.572 11.972 -16.377 1.00 85.62 90 LYS A N 1
ATOM 692 C CA . LYS A 1 90 ? 2.254 11.605 -15.124 1.00 85.62 90 LYS A CA 1
ATOM 693 C C . LYS A 1 90 ? 2.372 10.082 -14.995 1.00 85.62 90 LYS A C 1
ATOM 695 O O . LYS A 1 90 ? 3.435 9.605 -14.614 1.00 85.62 90 LYS A O 1
ATOM 700 N N . GLY A 1 91 ? 1.320 9.346 -15.354 1.00 87.69 91 GLY A N 1
ATOM 701 C CA . GLY A 1 91 ? 1.284 7.885 -15.323 1.00 87.69 91 GLY A CA 1
ATOM 702 C C . GLY A 1 91 ? 2.267 7.261 -16.303 1.00 87.69 91 GLY A C 1
ATOM 703 O O . GLY A 1 91 ? 3.043 6.396 -15.916 1.00 87.69 91 GLY A O 1
ATOM 704 N N . TYR A 1 92 ? 2.325 7.765 -17.540 1.00 88.56 92 TYR A N 1
ATOM 705 C CA . TYR A 1 92 ? 3.317 7.309 -18.515 1.00 88.56 92 TYR A CA 1
ATOM 706 C C . TYR A 1 92 ? 4.753 7.544 -18.028 1.00 88.56 92 TYR A C 1
ATOM 708 O O . TYR A 1 92 ? 5.569 6.627 -18.041 1.00 88.56 92 TYR A O 1
ATOM 716 N N . ARG A 1 93 ? 5.057 8.753 -17.531 1.00 91.94 93 ARG A N 1
ATOM 717 C CA . ARG A 1 93 ? 6.383 9.059 -16.973 1.00 91.94 93 ARG A CA 1
ATOM 718 C C . ARG A 1 93 ? 6.734 8.142 -15.802 1.00 91.94 93 ARG A C 1
ATOM 720 O O . ARG A 1 93 ? 7.867 7.686 -15.730 1.00 91.94 93 ARG A O 1
ATOM 727 N N . PHE A 1 94 ? 5.780 7.878 -14.916 1.00 94.06 94 PHE A N 1
ATOM 728 C CA . PHE A 1 94 ? 5.989 7.018 -13.758 1.00 94.06 94 PHE A CA 1
ATOM 729 C C . PHE A 1 94 ? 6.276 5.566 -14.157 1.00 94.06 94 PHE A C 1
ATOM 731 O O . PHE A 1 94 ? 7.223 4.977 -13.653 1.00 94.06 94 PHE A O 1
ATOM 738 N N . VAL A 1 95 ? 5.530 5.006 -15.114 1.00 93.62 95 VAL A N 1
ATOM 739 C CA . VAL A 1 95 ? 5.799 3.652 -15.633 1.00 93.62 95 VAL A CA 1
ATOM 740 C C . VAL A 1 95 ? 7.207 3.564 -16.230 1.00 93.62 95 VAL A C 1
ATOM 742 O O . VAL A 1 95 ? 7.926 2.612 -15.951 1.00 93.62 95 VAL A O 1
ATOM 745 N N . LEU A 1 96 ? 7.659 4.592 -16.954 1.00 94.56 96 LEU A N 1
ATOM 746 C CA . LEU A 1 96 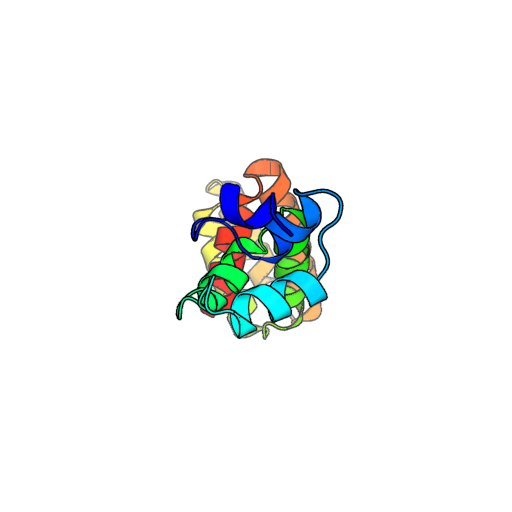? 9.043 4.641 -17.437 1.00 94.56 96 LEU A CA 1
ATOM 747 C C . LEU A 1 96 ? 10.082 4.722 -16.304 1.00 94.56 96 LEU A C 1
ATOM 749 O O . LEU A 1 96 ? 11.209 4.272 -16.481 1.00 94.56 96 LEU A O 1
ATOM 753 N N . GLU A 1 97 ? 9.762 5.337 -15.163 1.00 95.06 97 GLU A N 1
ATOM 754 C CA . GLU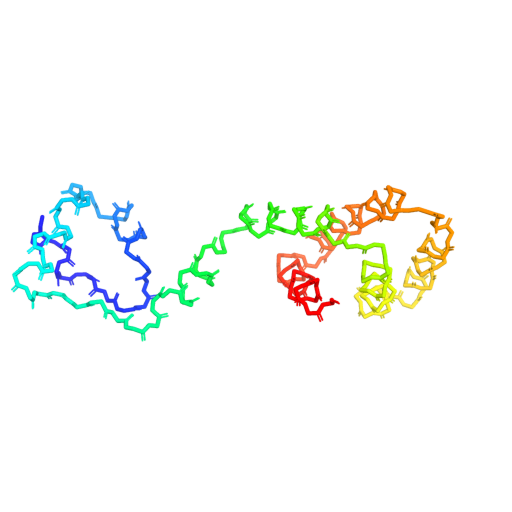 A 1 97 ? 10.643 5.328 -13.983 1.00 95.06 97 GLU A CA 1
ATOM 755 C C . GLU A 1 97 ? 10.701 3.939 -13.337 1.00 95.06 97 GLU A C 1
ATOM 757 O O . GLU A 1 97 ? 11.778 3.512 -12.921 1.00 95.06 97 GLU A O 1
ATOM 762 N N . VAL A 1 98 ? 9.575 3.219 -13.313 1.00 95.62 98 VAL A N 1
ATOM 763 C CA . VAL A 1 98 ? 9.497 1.824 -12.855 1.00 95.62 98 VAL A CA 1
ATOM 764 C C . VAL A 1 98 ? 10.349 0.917 -13.748 1.00 95.62 98 VAL A C 1
ATOM 766 O O . VAL A 1 98 ? 11.179 0.174 -13.236 1.00 95.62 98 VAL A O 1
ATOM 769 N N . GLU A 1 99 ? 10.233 1.041 -15.072 1.00 94.06 99 GLU A N 1
ATOM 770 C CA . GLU A 1 99 ? 11.029 0.278 -16.052 1.00 94.06 99 GLU A CA 1
ATOM 771 C C . GLU A 1 99 ? 12.541 0.543 -15.960 1.00 94.06 99 GLU A C 1
ATOM 773 O O . GLU A 1 99 ? 13.348 -0.307 -16.330 1.00 94.06 99 GLU A O 1
ATOM 778 N N . LYS A 1 100 ? 12.944 1.721 -15.468 1.00 94.44 100 LYS A N 1
ATOM 779 C CA . LYS A 1 100 ? 14.359 2.080 -15.267 1.00 94.44 100 LYS A CA 1
ATOM 780 C C . LYS A 1 100 ? 14.954 1.509 -13.985 1.00 94.44 100 LYS A C 1
ATOM 782 O O . LYS A 1 100 ? 16.170 1.584 -13.815 1.00 94.44 100 LYS A O 1
ATOM 787 N N . CYS A 1 101 ? 14.128 1.007 -13.072 1.00 94.44 101 CYS A N 1
ATOM 788 C CA . CYS A 1 101 ? 14.614 0.375 -11.858 1.00 94.44 101 CYS A CA 1
ATOM 789 C C . CYS A 1 101 ? 15.166 -1.013 -12.199 1.00 94.44 101 CYS A C 1
ATOM 791 O O . CYS A 1 101 ? 14.500 -1.841 -12.805 1.00 94.44 101 CYS A O 1
ATOM 793 N N . ASP A 1 102 ? 16.403 -1.254 -11.796 1.00 89.81 102 ASP A N 1
ATOM 794 C CA . ASP A 1 102 ? 17.194 -2.452 -12.079 1.00 89.81 102 ASP A CA 1
ATOM 795 C C . ASP A 1 102 ? 17.218 -3.446 -10.907 1.00 89.81 102 ASP A C 1
ATOM 797 O O . ASP A 1 102 ? 17.672 -4.582 -11.050 1.00 89.81 102 ASP A O 1
ATOM 801 N N . CYS A 1 103 ? 16.738 -3.035 -9.730 1.00 91.94 103 CYS A N 1
ATOM 802 C CA . CYS A 1 103 ? 16.736 -3.866 -8.535 1.00 91.94 103 CYS A CA 1
ATOM 803 C C . CYS A 1 103 ? 15.621 -3.494 -7.545 1.00 91.94 103 CYS A C 1
ATOM 805 O O . CYS A 1 103 ? 14.997 -2.435 -7.612 1.00 91.94 103 CYS A O 1
ATOM 807 N N . ALA A 1 104 ? 15.389 -4.370 -6.560 1.00 92.44 104 ALA A N 1
ATOM 808 C CA . ALA A 1 104 ? 14.364 -4.166 -5.532 1.00 92.44 104 ALA A CA 1
ATOM 809 C C . ALA A 1 104 ? 14.600 -2.912 -4.679 1.00 92.44 104 ALA A C 1
ATOM 811 O O . ALA A 1 104 ? 13.643 -2.299 -4.219 1.00 92.44 104 ALA A O 1
ATOM 812 N N . ALA A 1 105 ? 15.856 -2.514 -4.461 1.00 93.50 105 ALA A N 1
ATOM 813 C CA . ALA A 1 105 ? 16.166 -1.333 -3.661 1.00 93.50 105 ALA A CA 1
ATOM 814 C C . ALA A 1 105 ? 15.692 -0.043 -4.349 1.00 93.50 105 ALA A C 1
ATOM 816 O O . ALA A 1 105 ? 14.967 0.741 -3.737 1.00 93.50 105 ALA A O 1
ATOM 817 N N . THR A 1 106 ? 16.039 0.145 -5.628 1.00 95.19 106 THR A N 1
ATOM 818 C CA . THR A 1 106 ? 15.639 1.327 -6.410 1.00 95.19 106 THR A CA 1
ATOM 819 C C . THR A 1 106 ? 14.124 1.380 -6.599 1.00 95.19 106 THR A C 1
ATOM 821 O O . THR A 1 106 ? 13.512 2.433 -6.405 1.00 95.19 106 THR A O 1
ATOM 824 N N . LEU A 1 107 ? 13.502 0.223 -6.838 1.00 96.00 107 LEU A N 1
ATOM 825 C CA . LEU A 1 107 ? 12.054 0.100 -6.966 1.00 96.00 107 LEU A CA 1
ATOM 826 C C . LEU A 1 107 ? 11.305 0.451 -5.666 1.00 96.00 107 LEU A C 1
ATOM 828 O O . LEU A 1 107 ? 10.307 1.168 -5.703 1.00 96.00 107 LEU A O 1
ATOM 832 N N . ARG A 1 108 ? 11.807 0.023 -4.499 1.00 97.00 108 ARG A N 1
ATOM 833 C CA . ARG A 1 108 ? 11.237 0.401 -3.192 1.00 97.00 108 ARG A CA 1
ATOM 834 C C . ARG A 1 108 ? 11.350 1.896 -2.931 1.00 97.00 108 ARG A C 1
ATOM 836 O O . ARG A 1 108 ? 10.395 2.501 -2.453 1.00 97.00 108 ARG A O 1
ATOM 843 N N . THR A 1 109 ? 12.482 2.518 -3.263 1.00 96.38 109 THR A N 1
ATOM 844 C CA . THR A 1 109 ? 12.629 3.976 -3.146 1.00 96.38 109 THR A CA 1
ATOM 845 C C . THR A 1 109 ? 11.591 4.709 -3.998 1.00 96.38 109 THR A C 1
ATOM 847 O O . THR A 1 109 ? 10.982 5.671 -3.525 1.00 96.38 109 THR A O 1
ATOM 850 N N . LEU A 1 110 ? 11.346 4.243 -5.227 1.00 96.44 110 LEU A N 1
ATOM 851 C CA . LEU A 1 110 ? 10.298 4.794 -6.084 1.00 96.44 110 LEU A CA 1
ATOM 852 C C . LEU A 1 110 ? 8.899 4.584 -5.482 1.00 96.44 110 LEU A C 1
ATOM 854 O O . LEU A 1 110 ? 8.103 5.522 -5.461 1.00 96.44 110 LEU A O 1
ATOM 858 N N . ALA A 1 111 ? 8.623 3.400 -4.930 1.00 97.06 111 ALA A N 1
ATOM 859 C CA . ALA A 1 111 ? 7.361 3.085 -4.264 1.00 97.06 111 ALA A CA 1
ATOM 860 C C . ALA A 1 111 ? 7.078 4.003 -3.065 1.00 97.06 111 ALA A C 1
ATOM 862 O O . ALA A 1 111 ? 5.964 4.501 -2.932 1.00 97.06 111 ALA A O 1
ATOM 863 N N . HIS A 1 112 ? 8.080 4.283 -2.222 1.00 96.81 112 HIS A N 1
ATOM 864 C CA . HIS A 1 112 ? 7.933 5.203 -1.084 1.00 96.81 112 HIS A CA 1
ATOM 865 C C . HIS A 1 112 ? 7.603 6.628 -1.546 1.00 96.81 112 HIS A C 1
ATOM 867 O O . HIS A 1 112 ? 6.701 7.259 -0.997 1.00 96.81 112 HIS A O 1
ATOM 873 N N . ARG A 1 113 ? 8.259 7.117 -2.608 1.00 95.62 113 ARG A N 1
ATOM 874 C CA . ARG A 1 113 ? 7.941 8.428 -3.207 1.00 95.62 113 ARG A CA 1
ATOM 875 C C . ARG A 1 113 ? 6.527 8.465 -3.785 1.00 95.62 113 ARG A C 1
ATOM 877 O O . ARG A 1 113 ? 5.814 9.449 -3.602 1.00 95.62 113 ARG A O 1
ATOM 884 N N . PHE A 1 114 ? 6.120 7.398 -4.470 1.00 95.19 114 PHE A N 1
ATOM 885 C CA . PHE A 1 114 ? 4.765 7.267 -4.997 1.00 95.19 114 PHE A CA 1
ATOM 886 C C . PHE A 1 114 ? 3.725 7.267 -3.874 1.00 95.19 114 PHE A C 1
ATOM 888 O O . PHE A 1 114 ? 2.748 8.001 -3.958 1.00 95.19 114 PHE A O 1
ATOM 895 N N . LEU A 1 115 ? 3.964 6.512 -2.801 1.00 95.31 115 LEU A N 1
ATOM 896 C CA . LEU A 1 115 ? 3.096 6.436 -1.629 1.00 95.31 115 LEU A CA 1
ATOM 897 C C . LEU A 1 115 ? 2.913 7.813 -0.960 1.00 95.31 115 LEU A C 1
ATOM 899 O O . LEU A 1 115 ? 1.795 8.188 -0.601 1.00 95.31 115 LEU A O 1
ATOM 903 N N . GLU A 1 116 ? 3.988 8.597 -0.829 1.00 93.31 116 GLU A N 1
ATOM 904 C CA . GLU A 1 116 ? 3.913 9.979 -0.335 1.00 93.31 116 GLU A CA 1
ATOM 905 C C . GLU A 1 116 ? 3.072 10.875 -1.243 1.00 93.31 116 GLU A C 1
ATOM 907 O O . GLU A 1 116 ? 2.203 11.600 -0.749 1.00 93.31 116 GLU A O 1
ATOM 912 N N . GLN A 1 117 ? 3.293 10.804 -2.557 1.00 91.12 117 GLN A N 1
ATOM 913 C CA . GLN A 1 117 ? 2.519 11.574 -3.527 1.00 91.12 117 GLN A CA 1
ATOM 914 C C . GLN A 1 117 ? 1.038 11.174 -3.497 1.00 91.12 117 GLN A C 1
ATOM 916 O O . GLN A 1 117 ? 0.169 12.042 -3.490 1.00 91.12 117 GLN A O 1
ATOM 921 N N . LEU A 1 118 ? 0.749 9.876 -3.418 1.00 91.25 118 LEU A N 1
ATOM 922 C CA . LEU A 1 118 ? -0.603 9.332 -3.362 1.00 91.25 118 LEU A CA 1
ATOM 923 C C . LEU A 1 118 ? -1.364 9.881 -2.150 1.00 91.25 118 LEU A C 1
ATOM 925 O O . LEU A 1 118 ? -2.489 10.356 -2.289 1.00 91.25 118 LEU A O 1
ATOM 929 N N . ARG A 1 119 ? -0.714 9.918 -0.980 1.00 90.12 119 ARG A N 1
ATOM 930 C CA . ARG A 1 119 ? -1.287 10.513 0.232 1.00 90.12 119 ARG A CA 1
ATOM 931 C C . ARG A 1 119 ? -1.537 12.014 0.082 1.00 90.12 119 ARG A C 1
ATOM 933 O O . ARG A 1 119 ? -2.576 12.495 0.522 1.00 90.12 119 ARG A O 1
ATOM 940 N N . GLN A 1 120 ? -0.592 12.758 -0.493 1.00 86.38 120 GLN A N 1
ATOM 941 C CA . GLN A 1 120 ? -0.703 14.215 -0.632 1.00 86.38 120 GLN A CA 1
ATOM 942 C C . GLN A 1 120 ? -1.769 14.631 -1.652 1.00 86.38 120 GLN A C 1
ATOM 944 O O . GLN A 1 120 ? -2.502 15.585 -1.409 1.00 86.38 120 GLN A O 1
ATOM 949 N N . GLU A 1 121 ? -1.850 13.935 -2.787 1.00 87.69 121 GLU A N 1
ATOM 950 C CA . GLU A 1 121 ? -2.748 14.295 -3.889 1.00 87.69 121 GLU A CA 1
ATOM 951 C C . GLU A 1 121 ? -4.153 13.681 -3.731 1.00 87.69 121 GLU A C 1
ATOM 953 O O . GLU A 1 121 ? -5.124 14.288 -4.175 1.00 87.69 121 GLU A O 1
ATOM 958 N N . GLN A 1 122 ? -4.279 12.491 -3.124 1.00 86.00 122 GLN A N 1
ATOM 959 C CA . GLN A 1 122 ? -5.529 11.704 -3.106 1.00 86.00 122 GLN A CA 1
ATOM 960 C C . GLN A 1 122 ? -5.972 11.249 -1.705 1.00 86.00 122 GLN A C 1
ATOM 962 O O . GLN A 1 122 ? -7.044 10.664 -1.557 1.00 86.00 122 GLN A O 1
ATOM 967 N N . GLY A 1 123 ? -5.187 11.532 -0.664 1.00 86.31 123 GLY A N 1
ATOM 968 C CA . GLY A 1 123 ? -5.532 11.207 0.719 1.00 86.31 123 GLY A CA 1
ATOM 969 C C . GLY A 1 123 ? -5.348 9.732 1.093 1.00 86.31 123 GLY A C 1
ATOM 970 O O . GLY A 1 123 ? -4.767 8.929 0.363 1.00 86.31 123 GLY A O 1
ATOM 971 N N . MET A 1 124 ? -5.832 9.373 2.286 1.00 86.12 124 MET A N 1
ATOM 972 C CA . MET A 1 124 ? -5.607 8.045 2.878 1.00 86.12 124 MET A CA 1
ATOM 973 C C . MET A 1 124 ? -6.442 6.928 2.243 1.00 86.12 124 MET A C 1
ATOM 975 O O . MET A 1 124 ? -6.042 5.770 2.308 1.00 86.12 124 MET A O 1
ATOM 979 N N . ASP A 1 125 ? -7.557 7.241 1.579 1.00 85.81 125 ASP A N 1
ATOM 980 C CA . ASP A 1 125 ? -8.331 6.236 0.838 1.00 85.81 125 ASP A CA 1
ATOM 981 C C . ASP A 1 125 ? -7.517 5.609 -0.29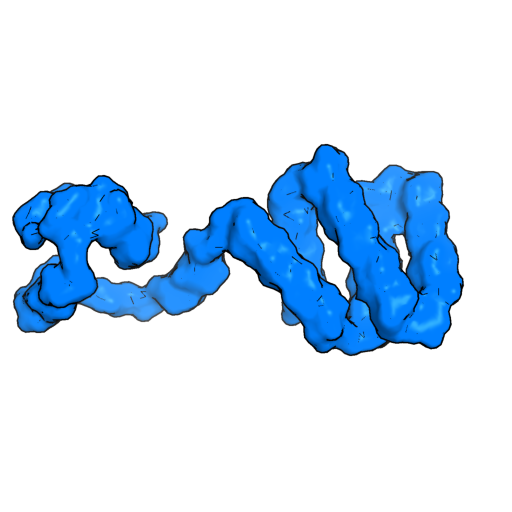6 1.00 85.81 125 ASP A C 1
ATOM 983 O O . ASP A 1 125 ? -7.523 4.390 -0.469 1.00 85.81 125 ASP A O 1
ATOM 987 N N . ALA A 1 126 ? -6.751 6.425 -1.022 1.00 88.00 126 ALA A N 1
ATOM 988 C CA . ALA A 1 126 ? -5.860 5.938 -2.065 1.00 88.00 126 ALA A CA 1
ATOM 989 C C . ALA A 1 126 ? -4.708 5.100 -1.482 1.00 88.00 126 ALA A C 1
ATOM 991 O O . ALA A 1 126 ? -4.352 4.064 -2.042 1.00 88.00 126 ALA A O 1
ATOM 992 N N . VAL A 1 127 ? -4.184 5.481 -0.310 1.00 89.94 127 VAL A N 1
ATOM 993 C CA . VAL A 1 127 ? -3.196 4.675 0.432 1.00 89.94 127 VAL A CA 1
ATOM 994 C C . VAL A 1 127 ? -3.767 3.303 0.799 1.00 89.94 127 VAL A C 1
ATOM 996 O O . VAL A 1 127 ? -3.111 2.291 0.561 1.00 89.94 127 VAL A O 1
ATOM 999 N N . ARG A 1 128 ? -5.007 3.234 1.298 1.00 90.75 128 ARG A N 1
ATOM 1000 C CA . ARG A 1 128 ? -5.676 1.958 1.595 1.00 90.75 128 ARG A CA 1
ATOM 1001 C C . ARG A 1 128 ? -5.866 1.093 0.355 1.00 90.75 128 ARG A C 1
ATOM 1003 O O . ARG A 1 128 ? -5.616 -0.108 0.404 1.00 90.75 128 ARG A O 1
ATOM 1010 N N . GLN A 1 129 ? -6.259 1.681 -0.774 1.00 90.38 129 GLN A N 1
ATOM 1011 C CA . GLN A 1 129 ? -6.359 0.935 -2.033 1.00 90.38 129 GLN A CA 1
ATOM 1012 C C . GLN A 1 129 ? -5.003 0.388 -2.489 1.00 90.38 129 GLN A C 1
ATOM 1014 O O . GLN A 1 129 ? -4.926 -0.746 -2.961 1.00 90.38 129 GLN A O 1
ATOM 1019 N N . PHE A 1 130 ? -3.931 1.156 -2.296 1.00 93.62 130 PHE A N 1
ATOM 1020 C CA . PHE A 1 130 ? -2.574 0.713 -2.589 1.00 93.62 130 PHE A CA 1
ATOM 1021 C C . PHE A 1 130 ? -2.127 -0.448 -1.683 1.00 93.62 130 PHE A C 1
ATOM 1023 O O . PHE A 1 130 ? -1.583 -1.431 -2.183 1.00 93.62 130 PHE A O 1
ATOM 1030 N N . ILE A 1 131 ? -2.434 -0.397 -0.381 1.00 93.50 131 ILE A N 1
ATOM 1031 C CA . ILE A 1 131 ? -2.215 -1.511 0.562 1.00 93.50 131 ILE A CA 1
ATOM 1032 C C . ILE A 1 131 ? -2.930 -2.778 0.080 1.00 93.50 131 ILE A C 1
ATOM 1034 O O . ILE A 1 131 ? -2.313 -3.838 -0.010 1.00 93.50 131 ILE A O 1
ATOM 1038 N N . LEU A 1 132 ? -4.211 -2.667 -0.285 1.00 92.06 132 LEU A N 1
ATOM 1039 C CA . LEU A 1 132 ? -4.999 -3.800 -0.780 1.00 92.06 1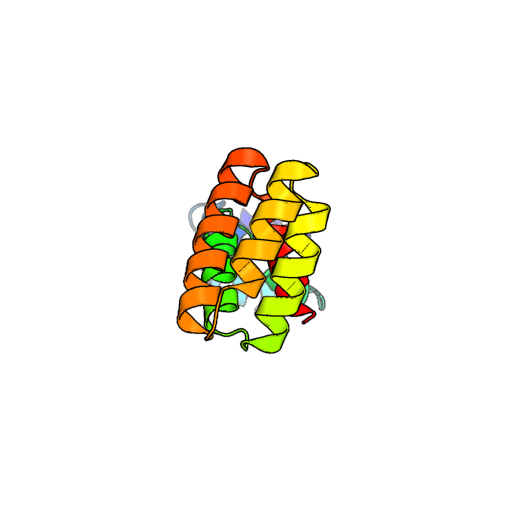32 LEU A CA 1
ATOM 1040 C C . LEU A 1 132 ? -4.438 -4.384 -2.083 1.00 92.06 132 LEU A C 1
ATOM 1042 O O . LEU A 1 132 ? -4.548 -5.587 -2.307 1.00 92.06 132 LEU A O 1
ATOM 1046 N N . ALA A 1 133 ? -3.854 -3.553 -2.950 1.00 92.38 133 ALA A N 1
ATOM 1047 C CA . ALA A 1 133 ? -3.210 -4.020 -4.172 1.00 92.38 133 ALA A CA 1
ATOM 1048 C C . ALA A 1 133 ? -1.922 -4.800 -3.877 1.00 92.38 133 ALA A C 1
ATOM 1050 O O . ALA A 1 133 ? -1.723 -5.863 -4.456 1.00 92.38 133 ALA A O 1
ATOM 1051 N N . LEU A 1 134 ? -1.093 -4.318 -2.943 1.00 93.19 134 LEU A N 1
ATOM 1052 C CA . LEU A 1 134 ? 0.124 -5.015 -2.514 1.00 93.19 134 LEU A CA 1
ATOM 1053 C C . LEU A 1 134 ? -0.178 -6.362 -1.846 1.00 93.19 134 LEU A C 1
ATOM 1055 O O . LEU A 1 134 ? 0.537 -7.325 -2.072 1.00 93.19 134 LEU A O 1
ATOM 1059 N N . GLN A 1 135 ? -1.255 -6.456 -1.065 1.00 90.75 135 GLN A N 1
ATOM 1060 C CA . GLN A 1 135 ? -1.658 -7.707 -0.408 1.00 90.75 135 GLN A CA 1
ATOM 1061 C C . GLN A 1 135 ? -2.154 -8.794 -1.377 1.00 90.75 135 GLN A C 1
ATOM 1063 O O . GLN A 1 135 ? -2.277 -9.951 -0.981 1.00 90.75 135 GLN A O 1
ATOM 1068 N N . ARG A 1 136 ? -2.504 -8.426 -2.615 1.00 87.44 136 ARG A N 1
ATOM 1069 C CA . ARG A 1 136 ? -3.030 -9.342 -3.641 1.00 87.44 136 ARG A CA 1
ATOM 1070 C C . ARG A 1 136 ? -1.989 -9.753 -4.684 1.00 87.44 136 ARG A C 1
ATOM 1072 O O . ARG A 1 136 ? -2.331 -10.552 -5.555 1.00 87.44 136 ARG A O 1
ATOM 1079 N N . ALA A 1 137 ? -0.800 -9.160 -4.635 1.00 80.44 137 ALA A N 1
ATOM 1080 C CA . ALA A 1 137 ? 0.301 -9.410 -5.559 1.00 80.44 137 ALA A CA 1
ATOM 1081 C C . ALA A 1 137 ? 1.171 -10.577 -5.079 1.00 80.44 137 ALA A C 1
ATOM 1083 O O . ALA A 1 137 ? 1.676 -11.311 -5.956 1.00 80.44 137 ALA A O 1
#

Sequence (137 aa):
MRNLLLVINDSQPINYWLDSVRGISESDIDLLLAQGLIEPVAGAEVARHLAHATPDSDWAQAKQLINDTGYVALYDVLTAQGRQHLSLMKGYRFVLEVEKCDCAATLRTLAHRFLEQLRQEQGMDAVRQFILALQRA